Protein AF-A0A0G1YVQ4-F1 (afdb_monomer)

Radius of gyration: 24.99 Å; Cα contacts (8 Å, |Δi|>4): 286; chains: 1; bounding box: 87×29×69 Å

Secondary structure (DSSP, 8-state):
------SHHHHHHHHHHHHHHHHHHHHHS------------GGG--EEEEEEEEETTEEEEEEE-TTSSSEEEEEEEEEETTEEEEEEEEEEEEB-TTSSB----GGG-EEEEE-TTS-EEEPPTTPPPEEEEEE-TTS-EEEEEEEEE-TTS-EEEEEEEPPGGG-

Nearest PDB structures (foldseek):
  4qtq-assembly1_A  TM=6.949E-01  e=6.236E-01  Xanthomonas citri pv. citri str. 306
  6eho-assembly1_A-2  TM=2.519E-01  e=2.436E+00  Homo sapiens
  7bgh-assembly1_A  TM=2.767E-01  e=4.336E+00  Pisum sativum

Solvent-accessible surface area (backbone atoms only — not comparable to full-atom values): 9743 Å² total; per-residue (Å²): 142,86,89,80,84,86,64,66,65,60,55,54,51,51,51,51,52,53,52,51,52,51,54,51,48,47,67,76,47,54,76,72,77,73,75,79,70,82,77,75,72,51,88,73,31,74,42,85,63,47,77,49,63,90,46,98,50,36,41,36,39,38,15,30,38,86,93,46,93,42,32,36,25,37,40,35,26,39,54,50,95,96,40,78,42,82,38,31,38,35,37,66,39,51,45,34,95,88,77,46,74,41,87,73,56,50,69,54,27,38,32,35,41,42,35,93,87,67,50,77,45,61,32,16,76,33,40,63,74,46,77,43,80,35,61,50,99,86,67,48,78,44,30,40,35,39,33,35,41,26,78,89,70,48,74,50,69,37,77,47,67,55,62,83,85,81,111

Structure (mmCIF, N/CA/C/O backbone):
data_AF-A0A0G1YVQ4-F1
#
_entry.id   AF-A0A0G1YVQ4-F1
#
loop_
_atom_site.group_PDB
_atom_site.id
_atom_site.type_symbol
_atom_site.label_atom_id
_atom_site.label_alt_id
_atom_site.label_comp_id
_atom_site.label_asym_id
_atom_site.label_entity_id
_atom_site.label_seq_id
_atom_site.pdbx_PDB_ins_code
_atom_site.Cartn_x
_atom_site.Cartn_y
_atom_site.Cartn_z
_atom_site.occupancy
_atom_site.B_iso_or_equiv
_atom_site.auth_seq_id
_atom_site.auth_comp_id
_atom_site.auth_asym_id
_atom_site.auth_atom_id
_atom_site.pdbx_PDB_model_num
ATOM 1 N N . MET A 1 1 ? -61.080 13.137 -45.169 1.00 42.69 1 MET A N 1
ATOM 2 C CA . MET A 1 1 ? -59.947 13.550 -44.308 1.00 42.69 1 MET A CA 1
ATOM 3 C C . MET A 1 1 ? -59.123 12.324 -43.919 1.00 42.69 1 MET A C 1
ATOM 5 O O . MET A 1 1 ? -59.546 11.564 -43.062 1.00 42.69 1 MET A O 1
ATOM 9 N N . HIS A 1 2 ? -57.960 12.109 -44.539 1.00 45.47 2 HIS A N 1
ATOM 10 C CA . HIS A 1 2 ? -56.994 11.094 -44.100 1.00 45.47 2 HIS A CA 1
ATOM 11 C C . HIS A 1 2 ? -55.568 11.633 -44.271 1.00 45.47 2 HIS A C 1
ATOM 13 O O . HIS A 1 2 ? -55.030 11.660 -45.372 1.00 45.47 2 HIS A O 1
ATOM 19 N N . ARG A 1 3 ? -54.958 12.082 -43.167 1.00 47.47 3 ARG A N 1
ATOM 20 C CA . ARG A 1 3 ? -53.505 12.270 -43.045 1.00 47.47 3 ARG A CA 1
ATOM 21 C C . ARG A 1 3 ? -52.968 11.096 -42.234 1.00 47.47 3 ARG A C 1
ATOM 23 O O . ARG A 1 3 ? -53.122 11.076 -41.018 1.00 47.47 3 ARG A O 1
ATOM 30 N N . ARG A 1 4 ? -52.349 10.118 -42.897 1.00 51.72 4 ARG A N 1
ATOM 31 C CA . ARG A 1 4 ? -51.556 9.077 -42.234 1.00 51.72 4 ARG A CA 1
ATOM 32 C C . ARG A 1 4 ? -50.063 9.322 -42.472 1.00 51.72 4 ARG A C 1
ATOM 34 O O . ARG A 1 4 ? -49.586 9.310 -43.600 1.00 51.72 4 ARG A O 1
ATOM 41 N N . THR A 1 5 ? -49.381 9.585 -41.355 1.00 52.91 5 THR A N 1
ATOM 42 C CA . THR A 1 5 ? -48.038 9.101 -40.984 1.00 52.91 5 THR A CA 1
ATOM 43 C C . THR A 1 5 ? -46.893 9.268 -41.993 1.00 52.91 5 THR A C 1
ATOM 45 O O . THR A 1 5 ? -46.541 8.340 -42.712 1.00 52.91 5 THR A O 1
ATOM 48 N N . ARG A 1 6 ? -46.205 10.417 -41.921 1.00 50.41 6 ARG A N 1
ATOM 49 C CA . ARG A 1 6 ? -44.843 10.634 -42.459 1.00 50.41 6 ARG A CA 1
ATOM 50 C C . ARG A 1 6 ? -43.780 10.859 -41.362 1.00 50.41 6 ARG A C 1
ATOM 52 O O . ARG A 1 6 ? -42.743 11.444 -41.633 1.00 50.41 6 ARG A O 1
ATOM 59 N N . CYS A 1 7 ? -44.007 10.396 -40.129 1.00 50.50 7 CYS A N 1
ATOM 60 C CA . CYS A 1 7 ? -43.048 10.592 -39.023 1.00 50.50 7 CYS A CA 1
ATOM 61 C C . CYS A 1 7 ? -42.137 9.383 -38.729 1.00 50.50 7 CYS A C 1
ATOM 63 O O . CYS A 1 7 ? -41.159 9.536 -38.008 1.00 50.50 7 CYS A O 1
ATOM 65 N N . GLY A 1 8 ? -42.409 8.195 -39.287 1.00 52.56 8 GLY A N 1
ATOM 66 C CA . GLY A 1 8 ? -41.639 6.978 -38.974 1.00 52.56 8 GLY A CA 1
ATOM 67 C C . GLY A 1 8 ? -40.258 6.902 -39.639 1.00 52.56 8 GLY A C 1
ATOM 68 O O . GLY A 1 8 ? -39.297 6.464 -39.015 1.00 52.56 8 GLY A O 1
ATOM 69 N N . GLY A 1 9 ? -40.133 7.376 -40.885 1.00 56.59 9 GLY A N 1
ATOM 70 C CA . GLY A 1 9 ? -38.881 7.271 -41.648 1.00 56.59 9 GLY A CA 1
ATOM 71 C C . GLY A 1 9 ? -37.763 8.185 -41.139 1.00 56.59 9 GLY A C 1
ATOM 72 O O . GLY A 1 9 ? -36.604 7.784 -41.118 1.00 56.59 9 GLY A O 1
ATOM 73 N N . TYR A 1 10 ? -38.109 9.386 -40.663 1.00 58.34 10 TYR A N 1
ATOM 74 C CA . TYR A 1 10 ? -37.128 10.336 -40.128 1.00 58.34 10 TYR A CA 1
ATOM 75 C C . TYR A 1 10 ? -36.525 9.857 -38.805 1.00 58.34 10 TYR A C 1
ATOM 77 O O . TYR A 1 10 ? -35.322 9.978 -38.597 1.00 58.34 10 TYR A O 1
ATOM 85 N N . LEU A 1 11 ? -37.341 9.259 -37.934 1.00 59.84 11 LEU A N 1
ATOM 86 C CA . LEU A 1 11 ? -36.877 8.738 -36.649 1.00 59.84 11 LEU A CA 1
ATOM 87 C C . LEU A 1 11 ? -35.952 7.526 -36.837 1.00 59.84 11 LEU A C 1
ATOM 89 O O . LEU A 1 11 ? -34.930 7.422 -36.164 1.00 59.84 11 LEU A O 1
ATOM 93 N N . MET A 1 12 ? -36.261 6.658 -37.807 1.00 65.25 12 MET A N 1
ATOM 94 C CA . MET A 1 12 ? -35.397 5.534 -38.184 1.00 65.25 12 MET A CA 1
ATOM 95 C C . MET A 1 12 ? -34.054 6.006 -38.754 1.00 65.25 12 MET A C 1
ATOM 97 O O . MET A 1 12 ? -33.013 5.481 -38.372 1.00 65.25 12 MET A O 1
ATOM 101 N N . LEU A 1 13 ? -34.069 7.024 -39.622 1.00 69.56 13 LEU A N 1
ATOM 102 C CA . LEU A 1 13 ? -32.858 7.587 -40.222 1.00 69.56 13 LEU A CA 1
ATOM 103 C C . LEU A 1 13 ? -31.946 8.228 -39.163 1.00 69.56 13 LEU A C 1
ATOM 105 O O . LEU A 1 13 ? -30.741 7.996 -39.173 1.00 69.56 13 LEU A O 1
ATOM 109 N N . VAL A 1 14 ? -32.517 8.983 -38.219 1.00 70.00 14 VAL A N 1
ATOM 110 C CA . VAL A 1 14 ? -31.758 9.608 -37.123 1.00 70.00 14 VAL A CA 1
ATOM 111 C C . VAL A 1 14 ? -31.152 8.552 -36.199 1.00 70.00 14 VAL A C 1
ATOM 113 O O . VAL A 1 14 ? -29.978 8.663 -35.848 1.00 70.00 14 VAL A O 1
ATOM 116 N N . MET A 1 15 ? -31.904 7.502 -35.850 1.00 71.69 15 MET A N 1
ATOM 117 C CA . MET A 1 15 ? -31.364 6.403 -35.043 1.00 71.69 15 MET A CA 1
ATOM 118 C C . MET A 1 15 ? -30.221 5.684 -35.764 1.00 71.69 15 MET A C 1
ATOM 120 O O . MET A 1 15 ? -29.195 5.417 -35.146 1.00 71.69 15 MET A O 1
ATOM 124 N N . LEU A 1 16 ? -30.344 5.449 -37.073 1.00 74.38 16 LEU A N 1
ATOM 125 C CA . LEU A 1 16 ? -29.303 4.779 -37.851 1.00 74.38 16 LEU A CA 1
ATOM 126 C C . LEU A 1 16 ? -28.014 5.611 -37.924 1.00 74.38 16 LEU A C 1
ATOM 128 O O . LEU A 1 16 ? -26.925 5.077 -37.719 1.00 74.38 16 LEU A O 1
ATOM 132 N N . VAL A 1 17 ? -28.130 6.922 -38.158 1.00 73.94 17 VAL A N 1
ATOM 133 C CA . VAL A 1 17 ? -26.976 7.835 -38.189 1.00 73.94 17 VAL A CA 1
ATOM 134 C C . VAL A 1 17 ? -26.298 7.893 -36.822 1.00 73.94 17 VAL A C 1
ATOM 136 O O . VAL A 1 17 ? -25.080 7.759 -36.762 1.00 73.94 17 VAL A O 1
ATOM 139 N N . MET A 1 18 ? -27.067 8.012 -35.735 1.00 71.12 18 MET A N 1
ATOM 140 C CA . MET A 1 18 ? -26.541 8.003 -34.365 1.00 71.12 18 MET A CA 1
ATOM 141 C C . MET A 1 18 ? -25.832 6.687 -34.033 1.00 71.12 18 MET A C 1
ATOM 143 O O . MET A 1 18 ? -24.746 6.701 -33.462 1.00 71.12 18 MET A O 1
ATOM 147 N N . SER A 1 19 ? -26.392 5.536 -34.410 1.00 70.75 19 SER A N 1
ATOM 148 C CA . SER A 1 19 ? -25.738 4.243 -34.186 1.00 70.75 19 SER A CA 1
ATOM 149 C C . SER A 1 19 ? -24.427 4.129 -34.963 1.00 70.75 19 SER A C 1
ATOM 151 O O . SER A 1 19 ? -23.426 3.694 -34.397 1.00 70.75 19 SER A O 1
ATOM 153 N N . VAL A 1 20 ? -24.399 4.564 -36.227 1.00 74.88 20 VAL A N 1
ATOM 154 C CA . VAL A 1 20 ? -23.193 4.523 -37.069 1.00 74.88 20 VAL A CA 1
ATOM 155 C C . VAL A 1 20 ? -22.119 5.481 -36.555 1.00 74.88 20 VAL A C 1
ATOM 157 O O . VAL A 1 20 ? -20.959 5.084 -36.465 1.00 74.88 20 VAL A O 1
ATOM 160 N N . THR A 1 21 ? -22.473 6.705 -36.158 1.00 68.69 21 THR A N 1
ATOM 161 C CA . THR A 1 21 ? -21.505 7.646 -35.577 1.00 68.69 21 THR A CA 1
ATOM 162 C C . THR A 1 21 ? -20.987 7.152 -34.233 1.00 68.69 21 THR A C 1
ATOM 164 O O . THR A 1 21 ? -19.788 7.242 -33.997 1.00 68.69 21 THR A O 1
ATOM 167 N N . THR A 1 22 ? -21.832 6.546 -33.394 1.00 61.78 22 THR A N 1
ATOM 168 C CA . THR A 1 22 ? -21.398 5.950 -32.117 1.00 61.78 22 THR A CA 1
ATOM 169 C C . THR A 1 22 ? -20.447 4.772 -32.346 1.00 61.78 22 THR A C 1
ATOM 171 O O . THR A 1 22 ? -19.415 4.679 -31.688 1.00 61.78 22 THR A O 1
ATOM 174 N N . LEU A 1 23 ? -20.740 3.899 -33.316 1.00 66.56 23 LEU A N 1
ATOM 175 C CA . LEU A 1 23 ? -19.870 2.781 -33.705 1.00 66.56 23 LEU A CA 1
ATOM 176 C C . LEU A 1 23 ? -18.530 3.262 -34.268 1.00 66.56 23 LEU A C 1
ATOM 178 O O . LEU A 1 23 ? -17.495 2.697 -33.929 1.00 66.56 23 LEU A O 1
ATOM 182 N N . LEU A 1 24 ? -18.530 4.306 -35.098 1.00 68.88 24 LEU A N 1
ATOM 183 C CA . LEU A 1 24 ? -17.304 4.901 -35.635 1.00 68.88 24 LEU A CA 1
ATOM 184 C C . LEU A 1 24 ? -16.490 5.600 -34.540 1.00 68.88 24 LEU A C 1
ATOM 186 O O . LEU A 1 24 ? -15.273 5.440 -34.504 1.00 68.88 24 LEU A O 1
ATOM 190 N N . TYR A 1 25 ? -17.153 6.289 -33.610 1.00 57.44 25 TYR A N 1
ATOM 191 C CA . TYR A 1 25 ? -16.513 6.943 -32.471 1.00 57.44 25 TYR A CA 1
ATOM 192 C C . TYR A 1 25 ? -15.889 5.925 -31.507 1.00 57.44 25 TYR A C 1
ATOM 194 O O . TYR A 1 25 ? -14.734 6.079 -31.131 1.00 57.44 25 TYR A O 1
ATOM 202 N N . LEU A 1 26 ? -16.589 4.830 -31.185 1.00 54.12 26 LEU A N 1
ATOM 203 C CA . LEU A 1 26 ? -16.051 3.714 -30.388 1.00 54.12 26 LEU A CA 1
ATOM 204 C C . LEU A 1 26 ? -14.885 2.994 -31.080 1.00 54.12 26 LEU A C 1
ATOM 206 O O . LEU A 1 26 ? -14.027 2.419 -30.418 1.00 54.12 26 LEU A O 1
ATOM 210 N N . ARG A 1 27 ? -14.842 3.010 -32.416 1.00 56.72 27 ARG A N 1
ATOM 211 C CA . ARG A 1 27 ? -13.755 2.406 -33.198 1.00 56.72 27 ARG A CA 1
ATOM 212 C C . ARG A 1 27 ? -12.522 3.308 -33.282 1.00 56.72 27 ARG A C 1
ATOM 214 O O . ARG A 1 27 ? -11.413 2.795 -33.368 1.00 56.72 27 ARG A O 1
ATOM 221 N N . GLN A 1 28 ? -12.714 4.628 -33.275 1.00 55.41 28 GLN A N 1
ATOM 222 C CA . GLN A 1 28 ? -11.639 5.632 -33.262 1.00 55.41 28 GLN A CA 1
ATOM 223 C C . GLN A 1 28 ? -11.110 5.912 -31.851 1.00 55.41 28 GLN A C 1
ATOM 225 O O . GLN A 1 28 ? -9.937 6.236 -31.683 1.00 55.41 28 GLN A O 1
ATOM 230 N N . HIS A 1 29 ? -11.959 5.731 -30.845 1.00 43.91 29 HIS A N 1
ATOM 231 C CA . HIS A 1 29 ? -11.618 5.726 -29.433 1.00 43.91 29 HIS A CA 1
ATOM 232 C C . HIS A 1 29 ? -11.905 4.332 -28.879 1.00 43.91 29 HIS A C 1
ATOM 234 O O . HIS A 1 29 ? -12.898 4.168 -28.159 1.00 43.91 29 HIS A O 1
ATOM 240 N N . PRO A 1 30 ? -11.080 3.314 -29.212 1.00 44.31 30 PRO A N 1
ATOM 241 C CA . PRO A 1 30 ? -11.128 2.075 -28.452 1.00 44.31 30 PRO A CA 1
ATOM 242 C C . PRO A 1 30 ? -11.045 2.477 -26.981 1.00 44.31 30 PRO A C 1
ATOM 244 O O . PRO A 1 30 ? -10.218 3.327 -26.633 1.00 44.31 30 PRO A O 1
ATOM 247 N N . ALA A 1 31 ? -11.959 1.956 -26.152 1.00 46.62 31 ALA A N 1
ATOM 248 C CA . ALA A 1 31 ? -11.895 2.119 -24.705 1.00 46.62 31 ALA A CA 1
ATOM 249 C C . ALA A 1 31 ? -10.435 1.910 -24.325 1.00 46.62 31 ALA A C 1
ATOM 251 O O . ALA A 1 31 ? -9.942 0.813 -24.584 1.00 46.62 31 ALA A O 1
ATOM 252 N N . SER A 1 32 ? -9.765 2.996 -23.892 1.00 40.44 32 SER A N 1
ATOM 253 C CA . SER A 1 32 ? -8.326 3.061 -23.612 1.00 40.44 32 SER A CA 1
ATOM 254 C C . SER A 1 32 ? -7.883 1.677 -23.203 1.00 40.44 32 SER A C 1
ATOM 256 O O . SER A 1 32 ? -8.341 1.248 -22.143 1.00 40.44 32 SER A O 1
ATOM 258 N N . GLU A 1 33 ? -7.115 0.973 -24.050 1.00 37.94 33 GLU A N 1
ATOM 259 C CA . GLU A 1 33 ? -6.595 -0.348 -23.708 1.00 37.94 33 GLU A CA 1
ATOM 260 C C . GLU A 1 33 ? -6.073 -0.214 -22.292 1.00 37.94 33 GLU A C 1
ATOM 262 O O . GLU A 1 33 ? -5.118 0.532 -22.045 1.00 37.94 33 GLU A O 1
ATOM 267 N N . ALA A 1 34 ? -6.792 -0.821 -21.346 1.00 40.03 34 ALA A N 1
ATOM 268 C CA . ALA A 1 34 ? -6.343 -0.890 -19.984 1.00 40.03 34 ALA A CA 1
ATOM 269 C C . ALA A 1 34 ? -5.025 -1.628 -20.128 1.00 40.03 34 ALA A C 1
ATOM 271 O O . ALA A 1 34 ? -5.028 -2.821 -20.420 1.00 40.03 34 ALA A O 1
ATOM 272 N N . HIS A 1 35 ? -3.913 -0.890 -20.084 1.00 39.91 35 HIS A N 1
ATOM 273 C CA . HIS A 1 35 ? -2.593 -1.478 -20.078 1.00 39.91 35 HIS A CA 1
ATOM 274 C C . HIS A 1 35 ? -2.641 -2.440 -18.902 1.00 39.91 35 HIS A C 1
ATOM 276 O O . HIS A 1 35 ? -2.650 -1.999 -17.751 1.00 39.91 35 HIS A O 1
ATOM 282 N N . GLN A 1 36 ? -2.789 -3.734 -19.190 1.00 39.53 36 GLN A N 1
ATOM 283 C CA . GLN A 1 36 ? -2.734 -4.777 -18.187 1.00 39.53 36 GLN A CA 1
ATOM 284 C C . GLN A 1 36 ? -1.292 -4.765 -17.710 1.00 39.53 36 GLN A C 1
ATOM 286 O O . GLN A 1 36 ? -0.404 -5.386 -18.284 1.00 39.53 36 GLN A O 1
ATOM 291 N N . VAL A 1 37 ? -1.036 -3.943 -16.698 1.00 53.38 37 VAL A N 1
ATOM 292 C CA . VAL A 1 37 ? 0.218 -3.967 -15.974 1.00 53.38 37 VAL A CA 1
ATOM 293 C C . VAL A 1 37 ? 0.173 -5.270 -15.200 1.00 53.38 37 VAL A C 1
ATOM 295 O O . VAL A 1 37 ? -0.564 -5.371 -14.220 1.00 53.38 37 VAL A O 1
ATOM 298 N N . THR A 1 38 ? 0.920 -6.269 -15.666 1.00 65.56 38 THR A N 1
ATOM 299 C CA . THR A 1 38 ? 1.091 -7.528 -14.946 1.00 65.56 38 THR A CA 1
ATOM 300 C C . THR A 1 38 ? 1.541 -7.202 -13.529 1.00 65.56 38 THR A C 1
ATOM 302 O O . THR A 1 38 ? 2.608 -6.620 -13.324 1.00 65.56 38 THR A O 1
ATOM 305 N N . VAL A 1 39 ? 0.689 -7.514 -12.558 1.00 68.12 39 VAL A N 1
ATOM 306 C CA . VAL A 1 39 ? 1.004 -7.362 -11.143 1.00 68.12 39 VAL A CA 1
ATOM 307 C C . VAL A 1 39 ? 1.882 -8.557 -10.765 1.00 68.12 39 VAL A C 1
ATOM 309 O O . VAL A 1 39 ? 1.401 -9.688 -10.848 1.00 68.12 39 VAL A O 1
ATOM 312 N N . PRO A 1 40 ? 3.157 -8.359 -10.393 1.00 72.62 40 PRO A N 1
ATOM 313 C CA . PRO A 1 40 ? 4.006 -9.467 -9.987 1.00 72.62 40 PRO A CA 1
ATOM 314 C C . PRO A 1 40 ? 3.492 -10.093 -8.686 1.00 72.62 40 PRO A C 1
ATOM 316 O O . PRO A 1 40 ? 2.916 -9.416 -7.825 1.00 72.62 40 PRO A O 1
ATOM 319 N N . ASP A 1 41 ? 3.726 -11.395 -8.538 1.00 80.12 41 ASP A N 1
ATOM 320 C CA . ASP A 1 41 ? 3.429 -12.162 -7.324 1.00 80.12 41 ASP A CA 1
ATOM 321 C C . ASP A 1 41 ? 4.537 -11.932 -6.280 1.00 80.12 41 ASP A C 1
ATOM 323 O O . ASP A 1 41 ? 5.330 -12.816 -5.954 1.00 80.12 41 ASP A O 1
ATOM 327 N N . VAL A 1 42 ? 4.633 -10.682 -5.812 1.00 75.94 42 VAL A N 1
ATOM 328 C CA . VAL A 1 42 ? 5.593 -10.221 -4.791 1.00 75.94 42 VAL A CA 1
ATOM 329 C C . VAL A 1 42 ? 5.472 -11.037 -3.500 1.00 75.94 42 VAL A C 1
ATOM 331 O O . VAL A 1 42 ? 6.412 -11.133 -2.717 1.00 75.94 42 VAL A O 1
ATOM 334 N N . GLU A 1 43 ? 4.320 -11.650 -3.262 1.00 78.44 43 GLU A N 1
ATOM 335 C CA . GLU A 1 43 ? 4.050 -12.525 -2.134 1.00 78.44 43 GLU A CA 1
ATOM 336 C C . GLU A 1 43 ? 4.964 -13.759 -2.116 1.00 78.44 43 GLU A C 1
ATOM 338 O O . GLU A 1 43 ? 5.281 -14.241 -1.025 1.00 78.44 43 GLU A O 1
ATOM 343 N N . ARG A 1 44 ? 5.454 -14.203 -3.283 1.00 79.94 44 ARG A N 1
ATOM 344 C CA . ARG A 1 44 ? 6.432 -15.297 -3.419 1.00 79.94 44 ARG A CA 1
ATOM 345 C C . ARG A 1 44 ? 7.884 -14.864 -3.266 1.00 79.94 44 ARG A C 1
ATOM 347 O O . ARG A 1 44 ? 8.759 -15.720 -3.202 1.00 79.94 44 ARG A O 1
ATOM 354 N N . TRP A 1 45 ? 8.164 -13.566 -3.239 1.00 84.81 45 TRP A N 1
ATOM 355 C CA . TRP A 1 45 ? 9.527 -13.068 -3.089 1.00 84.81 45 TRP A CA 1
ATOM 356 C C . TRP A 1 45 ? 9.911 -13.183 -1.616 1.00 84.81 45 TRP A C 1
ATOM 358 O O . TRP A 1 45 ? 9.415 -12.436 -0.773 1.00 84.81 45 TRP A O 1
ATOM 368 N N . THR A 1 46 ? 10.735 -14.179 -1.296 1.00 76.81 46 THR A N 1
ATOM 369 C CA . THR A 1 46 ? 11.127 -14.514 0.084 1.00 76.81 46 THR A CA 1
ATOM 370 C C . THR A 1 46 ? 12.626 -14.377 0.342 1.00 76.81 46 THR A C 1
ATOM 372 O O . THR A 1 46 ? 13.073 -14.652 1.451 1.00 76.81 46 THR A O 1
ATOM 375 N N . GLU A 1 47 ? 13.402 -13.961 -0.658 1.00 73.00 47 GLU A N 1
ATOM 376 C CA . GLU A 1 47 ? 14.851 -13.791 -0.549 1.00 73.00 47 GLU A CA 1
ATOM 377 C C . GLU A 1 47 ? 15.224 -12.370 -0.111 1.00 73.00 47 GLU A C 1
ATOM 379 O O . GLU A 1 47 ? 14.543 -11.398 -0.456 1.00 73.00 47 GLU A O 1
ATOM 384 N N . ASP A 1 48 ? 16.308 -12.260 0.666 1.00 78.94 48 ASP A N 1
ATOM 385 C CA . ASP A 1 48 ? 16.877 -11.001 1.166 1.00 78.94 48 ASP A CA 1
ATOM 386 C C . ASP A 1 48 ? 15.835 -10.034 1.757 1.00 78.94 48 ASP A C 1
ATOM 388 O O . ASP A 1 48 ? 15.860 -8.823 1.514 1.00 78.94 48 ASP A O 1
ATOM 392 N N . CYS A 1 49 ? 14.886 -10.577 2.527 1.00 83.94 49 CYS A N 1
ATOM 393 C CA . CYS A 1 49 ? 13.797 -9.788 3.081 1.00 83.94 49 CYS A CA 1
ATOM 394 C C . CYS A 1 49 ? 14.251 -8.903 4.253 1.00 83.94 49 CYS A C 1
ATOM 396 O O . CYS A 1 49 ? 14.833 -9.385 5.224 1.00 83.94 49 CYS A O 1
ATOM 398 N N . GLY A 1 50 ? 13.909 -7.618 4.193 1.00 85.31 50 GLY A N 1
ATOM 399 C CA . GLY A 1 50 ? 14.012 -6.673 5.304 1.00 85.31 50 GLY A CA 1
ATOM 400 C C . GLY A 1 50 ? 12.638 -6.202 5.773 1.00 85.31 50 GLY A C 1
ATOM 401 O O . GLY A 1 50 ? 11.669 -6.212 5.009 1.00 85.31 50 GLY A O 1
ATOM 402 N N . GLU A 1 51 ? 12.557 -5.747 7.019 1.00 90.50 51 GLU A N 1
ATOM 403 C CA . GLU A 1 51 ? 11.331 -5.219 7.617 1.00 90.50 51 GLU A CA 1
ATOM 404 C C . GLU A 1 51 ? 11.520 -3.763 8.060 1.00 90.50 51 GLU A C 1
ATOM 406 O O . GLU A 1 51 ? 12.584 -3.372 8.542 1.00 90.50 51 GLU A O 1
ATOM 411 N N . PHE A 1 52 ? 10.482 -2.945 7.882 1.00 86.19 52 PHE A N 1
ATOM 412 C CA . PHE A 1 52 ? 10.439 -1.559 8.341 1.00 86.19 52 PHE A CA 1
ATOM 413 C C . PHE A 1 52 ? 9.034 -1.214 8.829 1.00 86.19 52 PHE A C 1
ATOM 415 O O . PHE A 1 52 ? 8.051 -1.395 8.110 1.00 86.19 52 PHE A O 1
ATOM 422 N N . GLN A 1 53 ? 8.943 -0.672 10.038 1.00 86.62 53 GLN A N 1
ATOM 423 C CA . GLN A 1 53 ? 7.683 -0.335 10.692 1.00 86.62 53 GLN A CA 1
ATOM 424 C C . GLN A 1 53 ? 7.621 1.182 10.920 1.00 86.62 53 GLN A C 1
ATOM 426 O O . GLN A 1 53 ? 8.127 1.670 11.929 1.00 86.62 53 GLN A O 1
ATOM 431 N N . PRO A 1 54 ? 7.065 1.966 9.974 1.00 74.81 54 PRO A N 1
ATOM 432 C CA . PRO A 1 54 ? 7.043 3.425 10.088 1.00 74.81 54 PRO A CA 1
ATOM 433 C C . PRO A 1 54 ? 6.118 3.941 11.196 1.00 74.81 54 PRO A C 1
ATOM 435 O O . PRO A 1 54 ? 6.323 5.052 11.675 1.00 74.81 54 PRO A O 1
ATOM 438 N N . ILE A 1 55 ? 5.096 3.167 11.575 1.00 76.31 55 ILE A N 1
ATOM 439 C CA . ILE A 1 55 ? 4.173 3.459 12.679 1.00 76.31 55 ILE A CA 1
ATOM 440 C C . ILE A 1 55 ? 3.754 2.150 13.355 1.00 76.31 55 ILE A C 1
ATOM 442 O O . ILE A 1 55 ? 3.802 1.088 12.734 1.00 76.31 55 ILE A O 1
ATOM 446 N N . GLU A 1 56 ? 3.295 2.237 14.603 1.00 76.44 56 GLU A N 1
ATOM 447 C CA . GLU A 1 56 ? 3.016 1.091 15.483 1.00 76.44 56 GLU A CA 1
ATOM 448 C C . GLU A 1 56 ? 2.174 -0.019 14.830 1.00 76.44 56 GLU A C 1
ATOM 450 O O . GLU A 1 56 ? 2.507 -1.190 14.953 1.00 76.44 56 GLU A O 1
ATOM 455 N N . PHE A 1 57 ? 1.158 0.326 14.039 1.00 80.12 57 PHE A N 1
ATOM 456 C CA . PHE A 1 57 ? 0.232 -0.657 13.463 1.00 80.12 57 PHE A CA 1
ATOM 457 C C . PHE A 1 57 ? 0.478 -0.977 11.981 1.00 80.12 57 PHE A C 1
ATOM 459 O O . PHE A 1 57 ? -0.400 -1.534 11.322 1.00 80.12 57 PHE A O 1
ATOM 466 N N . PHE A 1 58 ? 1.624 -0.597 11.412 1.00 84.62 58 PHE A N 1
ATOM 467 C CA . PHE A 1 58 ? 1.889 -0.764 9.981 1.00 84.62 58 PHE A CA 1
ATOM 468 C C . PHE A 1 58 ? 3.302 -1.271 9.721 1.00 84.62 58 PHE A C 1
ATOM 470 O O . PHE A 1 58 ? 4.279 -0.590 10.021 1.00 84.62 58 PHE A O 1
ATOM 477 N N . LEU A 1 59 ? 3.397 -2.438 9.093 1.00 89.00 59 LEU A N 1
ATOM 478 C CA . LEU A 1 59 ? 4.645 -3.116 8.766 1.00 89.00 59 LEU A CA 1
ATOM 479 C C . LEU A 1 59 ? 4.833 -3.178 7.252 1.00 89.00 59 LEU A C 1
ATOM 481 O O . LEU A 1 59 ? 3.924 -3.549 6.510 1.00 89.00 59 LEU A O 1
ATOM 485 N N . LEU A 1 60 ? 6.032 -2.843 6.790 1.00 89.38 60 LEU A N 1
ATOM 486 C CA . LEU A 1 60 ? 6.468 -3.038 5.416 1.00 89.38 60 LEU A CA 1
ATOM 487 C C . LEU A 1 60 ? 7.542 -4.123 5.378 1.00 89.38 60 LEU A C 1
ATOM 489 O O . LEU A 1 60 ? 8.552 -4.015 6.070 1.00 89.38 60 LEU A O 1
ATOM 493 N N . LYS A 1 61 ? 7.351 -5.135 4.531 1.00 90.62 61 LYS A N 1
ATOM 494 C CA . LYS A 1 61 ? 8.367 -6.150 4.223 1.00 90.62 61 LYS A CA 1
ATOM 495 C C . LYS A 1 61 ? 8.869 -5.946 2.803 1.00 90.62 61 LYS A C 1
ATOM 497 O O . LYS A 1 61 ? 8.062 -5.922 1.877 1.00 90.62 61 LYS A O 1
ATOM 502 N N . PHE A 1 62 ? 10.17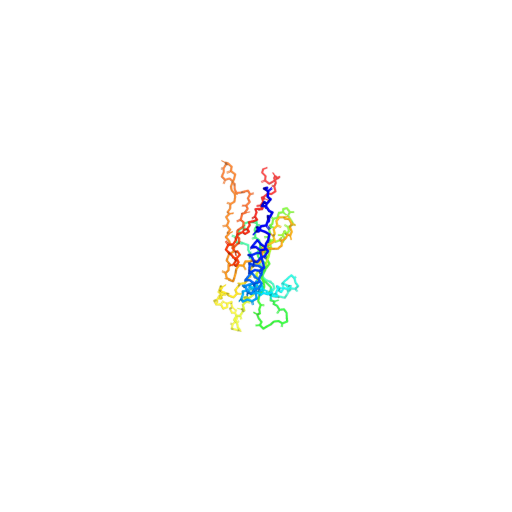5 -5.814 2.628 1.00 88.38 62 PHE A N 1
ATOM 503 C CA . PHE A 1 62 ? 10.836 -5.591 1.342 1.00 88.38 62 PHE A CA 1
ATOM 504 C C . PHE A 1 62 ? 11.597 -6.853 0.995 1.00 88.38 62 PHE A C 1
ATOM 506 O O . PHE A 1 62 ? 12.460 -7.227 1.774 1.00 88.38 62 PHE A O 1
ATOM 51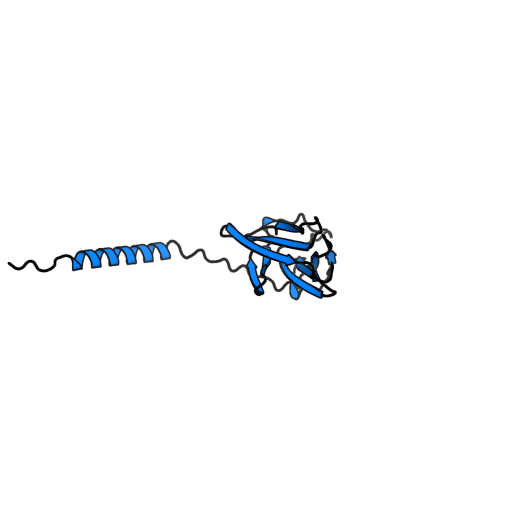3 N N . CYS A 1 63 ? 11.306 -7.493 -0.129 1.00 86.25 63 CYS A N 1
ATOM 514 C CA . CYS A 1 63 ? 11.980 -8.726 -0.532 1.00 86.25 63 CYS A CA 1
ATOM 515 C C . CYS A 1 63 ? 12.501 -8.603 -1.960 1.00 86.25 63 CYS A C 1
ATOM 517 O O . CYS A 1 63 ? 11.868 -7.955 -2.805 1.00 86.25 63 CYS A O 1
ATOM 519 N N . ALA A 1 64 ? 13.657 -9.207 -2.219 1.00 83.75 64 ALA A N 1
ATOM 520 C CA . ALA A 1 64 ? 14.243 -9.245 -3.548 1.00 83.75 64 ALA A CA 1
ATOM 521 C C . ALA A 1 64 ? 13.495 -10.254 -4.429 1.00 83.75 64 ALA A C 1
ATOM 523 O O . ALA A 1 64 ? 13.083 -11.318 -3.969 1.00 83.75 64 ALA A O 1
ATOM 524 N N . ASN A 1 65 ? 13.317 -9.908 -5.703 1.00 84.44 65 ASN A N 1
ATOM 525 C CA . ASN A 1 65 ? 12.811 -10.831 -6.708 1.00 84.44 65 ASN A CA 1
ATOM 526 C C . ASN A 1 65 ? 13.888 -11.899 -6.994 1.00 84.44 65 ASN A C 1
ATOM 528 O O . ASN A 1 65 ? 14.935 -11.525 -7.534 1.00 84.44 65 ASN A O 1
ATOM 532 N N . PRO A 1 66 ? 13.646 -13.189 -6.686 1.00 77.69 66 PRO A N 1
ATOM 533 C CA . PRO A 1 66 ? 14.642 -14.253 -6.856 1.00 77.69 66 PRO A CA 1
ATOM 534 C C . PRO A 1 66 ? 15.030 -14.471 -8.327 1.00 77.69 66 PRO A C 1
ATOM 536 O O . PRO A 1 66 ? 16.165 -14.819 -8.639 1.00 77.69 66 PRO A O 1
ATOM 539 N N . ASP A 1 67 ? 14.109 -14.187 -9.252 1.00 78.81 67 ASP A N 1
ATOM 540 C CA . ASP A 1 67 ? 14.316 -14.335 -10.698 1.00 78.81 67 ASP A CA 1
ATOM 541 C C . ASP A 1 67 ? 14.777 -13.020 -11.365 1.00 78.81 67 ASP A C 1
ATOM 543 O O . ASP A 1 67 ? 14.945 -12.933 -12.586 1.00 78.81 67 ASP A O 1
ATOM 547 N N . GLY A 1 68 ? 14.922 -11.949 -10.579 1.00 67.44 68 GLY A N 1
ATOM 548 C CA . GLY A 1 68 ? 15.079 -10.581 -11.062 1.00 67.44 68 GLY A CA 1
ATOM 549 C C . GLY A 1 68 ? 16.514 -10.053 -11.026 1.00 67.44 68 GLY A C 1
ATOM 550 O O . GLY A 1 68 ? 17.359 -10.466 -10.240 1.00 67.44 68 GLY A O 1
ATOM 551 N N . LYS A 1 69 ? 16.789 -9.022 -11.835 1.00 69.50 69 LYS A N 1
ATOM 552 C CA . LYS A 1 69 ? 18.059 -8.268 -11.810 1.00 69.50 69 LYS A CA 1
ATOM 553 C C . LYS A 1 69 ? 18.078 -7.216 -10.689 1.00 69.50 69 LYS A C 1
ATOM 555 O O . LYS A 1 69 ? 18.244 -6.028 -10.961 1.00 69.50 69 LYS A O 1
ATOM 560 N N . GLY A 1 70 ? 17.854 -7.638 -9.444 1.00 72.25 70 GLY A N 1
ATOM 561 C CA . GLY A 1 70 ? 17.832 -6.744 -8.279 1.00 72.25 70 GLY A CA 1
ATOM 562 C C . GLY A 1 70 ? 16.539 -5.936 -8.119 1.00 72.25 70 GLY A C 1
ATOM 563 O O . GLY A 1 70 ? 16.564 -4.849 -7.544 1.00 72.25 70 GLY A O 1
ATOM 564 N N . GLU A 1 71 ? 15.411 -6.425 -8.638 1.00 81.44 71 GLU A N 1
ATOM 565 C CA . GLU A 1 71 ? 14.098 -5.846 -8.330 1.00 81.44 71 GLU A CA 1
ATOM 566 C C . GLU A 1 71 ? 13.708 -6.147 -6.875 1.00 81.44 71 GLU A C 1
ATOM 568 O O . GLU A 1 71 ? 13.997 -7.222 -6.357 1.00 81.44 71 GLU A O 1
ATOM 573 N N . ILE A 1 72 ? 13.051 -5.191 -6.224 1.00 83.44 72 ILE A N 1
ATOM 574 C CA . ILE A 1 72 ? 12.538 -5.296 -4.861 1.00 83.44 72 ILE A CA 1
ATOM 575 C C . ILE A 1 72 ? 11.027 -5.086 -4.898 1.00 83.44 72 ILE A C 1
ATOM 577 O O . ILE A 1 72 ? 10.517 -4.154 -5.529 1.00 83.44 72 ILE A O 1
ATOM 581 N N . GLY A 1 73 ? 10.313 -5.940 -4.179 1.00 87.56 73 GLY A N 1
ATOM 582 C CA . GLY A 1 73 ? 8.886 -5.809 -3.938 1.00 87.56 73 GLY A CA 1
ATOM 583 C C . GLY A 1 73 ? 8.631 -5.479 -2.479 1.00 87.56 73 GLY A C 1
ATOM 584 O O . GLY A 1 73 ? 9.362 -5.920 -1.595 1.00 87.56 73 GLY A O 1
ATOM 585 N N . VAL A 1 74 ? 7.596 -4.687 -2.226 1.00 89.25 74 VAL A N 1
ATOM 586 C CA . VAL A 1 74 ? 7.173 -4.305 -0.877 1.00 89.25 74 VAL A CA 1
ATOM 587 C C . VAL A 1 74 ? 5.811 -4.904 -0.606 1.00 89.25 74 VAL A C 1
ATOM 589 O O . VAL A 1 74 ? 4.907 -4.754 -1.423 1.00 89.25 74 VAL A O 1
ATOM 592 N N . ARG A 1 75 ? 5.643 -5.525 0.554 1.00 91.25 75 ARG A N 1
ATOM 593 C CA . ARG A 1 75 ? 4.361 -5.998 1.079 1.00 91.25 75 ARG A CA 1
ATOM 594 C C . ARG A 1 75 ? 4.006 -5.161 2.296 1.00 91.25 75 ARG A C 1
ATOM 596 O O . ARG A 1 75 ? 4.828 -5.008 3.196 1.00 91.25 75 ARG A O 1
ATOM 603 N N . GLY A 1 76 ? 2.807 -4.597 2.297 1.00 90.94 76 GLY A N 1
ATOM 604 C CA . GLY A 1 76 ? 2.265 -3.847 3.417 1.00 90.94 76 GLY A CA 1
ATOM 605 C C . GLY A 1 76 ? 1.357 -4.721 4.264 1.00 90.94 76 GLY A C 1
ATOM 606 O O . GLY A 1 76 ? 0.499 -5.437 3.735 1.00 90.94 76 GLY A O 1
ATOM 607 N N . PHE A 1 77 ? 1.511 -4.602 5.577 1.00 90.62 77 PHE A N 1
ATOM 608 C CA . PHE A 1 77 ? 0.702 -5.284 6.571 1.00 90.62 77 PHE A CA 1
ATOM 609 C C . PHE A 1 77 ? 0.191 -4.299 7.615 1.00 90.62 77 PHE A C 1
ATOM 611 O O . PHE A 1 77 ? 0.897 -3.385 8.038 1.00 90.62 77 PHE A O 1
ATOM 618 N N . TYR A 1 78 ? -1.046 -4.512 8.038 1.00 89.44 78 TYR A N 1
ATOM 619 C CA . TYR A 1 78 ? -1.602 -3.918 9.240 1.00 89.44 78 TYR A CA 1
ATOM 620 C C . TYR A 1 78 ? -1.435 -4.897 10.402 1.00 89.44 78 TYR A C 1
ATOM 622 O 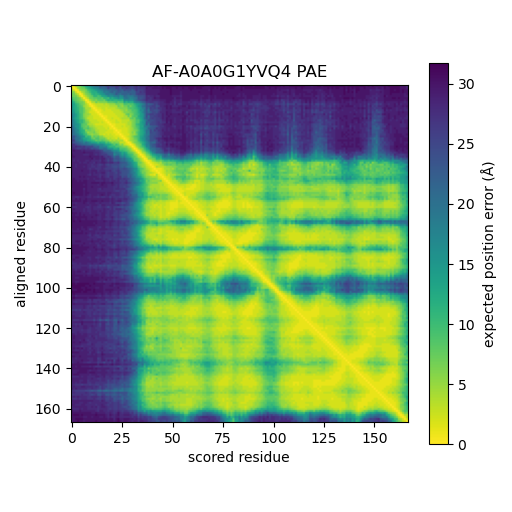O . TYR A 1 78 ? -1.775 -6.074 10.263 1.00 89.44 78 TYR A O 1
ATOM 630 N N . LEU A 1 79 ? -0.897 -4.428 11.523 1.00 87.12 79 LEU A N 1
ATOM 631 C CA . LEU A 1 79 ? -0.638 -5.258 12.699 1.00 87.12 79 LEU A CA 1
ATOM 632 C C . LEU A 1 79 ? -1.823 -5.185 13.666 1.00 87.12 79 LEU A C 1
ATOM 634 O O . LEU A 1 79 ? -2.242 -4.096 14.049 1.00 87.12 79 LEU A O 1
ATOM 638 N N . THR A 1 80 ? -2.358 -6.341 14.063 1.00 81.94 80 THR A N 1
ATOM 639 C CA . THR A 1 80 ? -3.428 -6.457 15.073 1.00 81.94 80 THR A CA 1
ATOM 640 C C . THR A 1 80 ? -3.299 -7.768 15.844 1.00 81.94 80 THR A C 1
ATOM 642 O O . THR A 1 80 ? -3.119 -8.811 15.219 1.00 81.94 80 THR A O 1
ATOM 645 N N . LYS A 1 81 ? -3.360 -7.737 17.186 1.00 73.25 81 LYS A N 1
ATOM 646 C CA . LYS A 1 81 ? -3.283 -8.902 18.105 1.00 73.25 81 LYS A CA 1
ATOM 647 C C . LYS A 1 81 ? -2.494 -10.108 17.576 1.00 73.25 81 LYS A C 1
ATOM 649 O O . LYS A 1 81 ? -3.047 -11.180 17.327 1.00 73.25 81 LYS A O 1
ATOM 654 N N . GLY A 1 82 ? -1.191 -9.913 17.374 1.00 72.00 82 GLY A N 1
ATOM 655 C CA . GLY A 1 82 ? -0.272 -10.977 16.952 1.00 72.00 82 GLY A CA 1
ATOM 656 C C . GLY A 1 82 ? -0.493 -11.506 15.530 1.00 72.00 82 GLY A C 1
ATOM 657 O O . GLY A 1 82 ? 0.028 -12.565 15.188 1.00 72.00 82 GLY A O 1
ATOM 658 N N . ARG A 1 83 ? -1.268 -10.802 14.699 1.00 83.75 83 ARG A N 1
ATOM 659 C CA . ARG A 1 83 ? -1.532 -11.134 13.297 1.00 83.75 83 ARG A CA 1
ATOM 660 C C . ARG A 1 83 ? -1.109 -9.993 12.382 1.00 83.75 83 ARG A C 1
ATOM 662 O O . ARG A 1 83 ? -1.346 -8.818 12.660 1.00 83.75 83 ARG A O 1
ATOM 669 N N . GLU A 1 84 ? -0.547 -10.376 11.244 1.00 89.38 84 GLU A N 1
ATOM 670 C CA . GLU A 1 84 ? -0.272 -9.489 10.119 1.00 89.38 84 GLU A CA 1
ATOM 671 C C . GLU A 1 84 ? -1.424 -9.594 9.114 1.00 89.38 84 GLU A C 1
ATOM 673 O O . GLU A 1 84 ? -1.668 -10.650 8.528 1.00 89.38 84 GLU A O 1
ATOM 678 N N . ILE A 1 85 ? -2.156 -8.503 8.903 1.00 88.75 85 ILE A N 1
ATOM 679 C CA . ILE A 1 85 ? -3.206 -8.429 7.887 1.00 88.75 85 ILE A CA 1
ATOM 680 C C . ILE A 1 85 ? -2.616 -7.813 6.628 1.00 88.75 85 ILE A C 1
ATOM 682 O O . ILE A 1 85 ? -2.251 -6.640 6.624 1.00 88.75 85 ILE A O 1
ATOM 686 N N . TYR A 1 86 ? -2.579 -8.577 5.539 1.00 89.94 86 TYR A N 1
ATOM 687 C CA . TYR A 1 86 ? -2.126 -8.068 4.249 1.00 89.94 86 TYR A CA 1
ATOM 688 C C . TYR A 1 86 ? -3.038 -6.950 3.733 1.00 89.94 86 TYR A C 1
ATOM 690 O O . TYR A 1 86 ? -4.273 -7.065 3.709 1.00 89.94 86 TYR A O 1
ATOM 698 N N . ILE A 1 87 ? -2.420 -5.840 3.334 1.00 90.81 87 ILE A N 1
ATOM 699 C CA . ILE A 1 87 ? -3.140 -4.631 2.917 1.00 90.81 87 ILE A CA 1
ATOM 700 C C . ILE A 1 87 ? -2.751 -4.142 1.527 1.00 90.81 87 ILE A C 1
ATOM 702 O O . ILE A 1 87 ? -3.456 -3.302 0.971 1.00 90.81 87 ILE A O 1
ATOM 706 N N . GLY A 1 88 ? -1.693 -4.690 0.936 1.00 91.56 88 GLY A N 1
ATOM 707 C CA . GLY A 1 88 ? -1.296 -4.364 -0.425 1.00 91.56 88 GLY A CA 1
ATOM 708 C C . GLY A 1 88 ? 0.191 -4.537 -0.677 1.00 91.56 88 GLY A C 1
ATOM 709 O O . GLY A 1 88 ? 0.954 -4.924 0.210 1.00 91.56 88 GLY A O 1
ATOM 710 N N . LYS A 1 89 ? 0.610 -4.195 -1.893 1.00 92.31 89 LYS A N 1
ATOM 711 C CA . LYS A 1 89 ? 2.001 -4.313 -2.332 1.00 92.31 89 LYS A CA 1
ATOM 712 C C . LYS A 1 89 ? 2.437 -3.176 -3.234 1.00 92.31 89 LYS A C 1
ATOM 714 O O . LYS A 1 89 ? 1.614 -2.494 -3.845 1.00 92.31 89 LYS A O 1
ATOM 719 N N . ALA A 1 90 ? 3.747 -3.014 -3.347 1.00 89.44 90 ALA A N 1
ATOM 720 C CA . ALA A 1 90 ? 4.381 -2.147 -4.322 1.00 89.44 90 ALA A CA 1
ATOM 721 C C . ALA A 1 90 ? 5.515 -2.872 -5.059 1.00 89.44 90 ALA A C 1
ATOM 723 O O . ALA A 1 90 ? 6.178 -3.735 -4.488 1.00 89.44 90 ALA A O 1
ATOM 724 N N . TRP A 1 91 ? 5.738 -2.512 -6.322 1.00 87.19 91 TRP A N 1
ATOM 725 C CA . TRP A 1 91 ? 6.794 -3.078 -7.173 1.00 87.19 91 TRP A CA 1
ATOM 726 C C . TRP A 1 91 ? 7.342 -2.033 -8.153 1.00 87.19 91 TRP A C 1
ATOM 728 O O . TRP A 1 91 ? 6.864 -0.892 -8.186 1.00 87.19 91 TRP A O 1
ATOM 738 N N . GLY A 1 92 ? 8.355 -2.408 -8.941 1.00 81.31 92 GLY A N 1
ATOM 739 C CA . GLY A 1 92 ? 9.092 -1.482 -9.809 1.00 81.31 92 GLY A CA 1
ATOM 740 C C . GLY A 1 92 ? 10.202 -0.710 -9.086 1.00 81.31 92 GLY A C 1
ATOM 741 O O . GLY A 1 92 ? 10.624 0.349 -9.559 1.00 81.31 92 GLY A O 1
ATOM 742 N N . ILE A 1 93 ? 10.657 -1.222 -7.936 1.00 80.19 93 ILE A N 1
ATOM 743 C CA . ILE A 1 93 ? 11.805 -0.718 -7.172 1.00 80.19 93 ILE A CA 1
ATOM 744 C C . ILE A 1 93 ? 13.022 -1.551 -7.569 1.00 80.19 93 ILE A C 1
ATOM 746 O O . ILE A 1 93 ? 12.944 -2.772 -7.600 1.00 80.19 93 ILE A O 1
ATOM 750 N N . THR A 1 94 ? 14.152 -0.917 -7.866 1.00 77.69 94 THR A N 1
ATOM 751 C CA . THR A 1 94 ? 15.383 -1.618 -8.261 1.00 77.69 94 THR A CA 1
ATOM 752 C C . THR A 1 94 ? 16.535 -1.236 -7.344 1.00 77.69 94 THR A C 1
ATOM 754 O O . THR A 1 94 ? 16.778 -0.046 -7.117 1.00 77.69 94 THR A O 1
ATOM 757 N N . LYS A 1 95 ? 17.251 -2.240 -6.837 1.00 67.44 95 LYS A N 1
ATOM 758 C CA . LYS A 1 95 ? 18.500 -2.087 -6.092 1.00 67.44 95 LYS A CA 1
ATOM 759 C C . LYS A 1 95 ? 19.599 -1.593 -7.033 1.00 67.44 95 LYS A C 1
ATOM 761 O O . LYS A 1 95 ? 19.682 -2.016 -8.185 1.00 67.44 95 LYS A O 1
ATOM 766 N N . ASP A 1 96 ? 20.430 -0.685 -6.542 1.00 66.06 96 ASP A N 1
ATOM 767 C CA . ASP A 1 96 ? 21.676 -0.316 -7.200 1.00 66.06 96 ASP A CA 1
ATOM 768 C C . ASP A 1 96 ? 22.645 -1.512 -7.120 1.00 66.06 96 ASP A C 1
ATOM 770 O O . ASP A 1 96 ? 22.859 -2.040 -6.021 1.00 66.06 96 ASP A O 1
ATOM 774 N N . PRO A 1 97 ? 23.259 -1.942 -8.237 1.00 59.75 97 PRO A N 1
ATOM 775 C CA . PRO A 1 97 ? 24.321 -2.947 -8.221 1.00 59.75 97 PRO A CA 1
ATOM 776 C C . PRO A 1 97 ? 25.463 -2.642 -7.235 1.00 59.75 97 PRO A C 1
ATOM 778 O O . PRO A 1 97 ? 26.115 -3.569 -6.763 1.00 59.75 97 PRO A O 1
ATOM 781 N N . ALA A 1 98 ? 25.689 -1.370 -6.885 1.00 63.94 98 ALA A N 1
ATOM 782 C CA . ALA A 1 98 ? 26.697 -0.928 -5.919 1.00 63.94 98 ALA A CA 1
ATOM 783 C C . ALA A 1 98 ? 26.275 -1.057 -4.435 1.00 63.94 98 ALA A C 1
ATOM 785 O O . ALA A 1 98 ? 26.996 -0.598 -3.551 1.00 63.94 98 ALA A O 1
ATOM 786 N N . GLY A 1 99 ? 25.126 -1.677 -4.133 1.00 54.09 99 GLY A N 1
ATOM 787 C CA . GLY A 1 99 ? 24.721 -2.027 -2.763 1.00 54.09 99 GLY A CA 1
ATOM 788 C C . GLY A 1 99 ? 23.749 -1.058 -2.081 1.00 54.09 99 GLY A C 1
ATOM 789 O O . GLY A 1 99 ? 23.375 -1.291 -0.934 1.00 54.09 99 GLY A O 1
ATOM 790 N N . GLY A 1 100 ? 23.292 -0.012 -2.773 1.00 59.66 100 GLY A N 1
ATOM 791 C CA . GLY A 1 100 ? 22.245 0.901 -2.299 1.00 59.66 100 GLY A CA 1
ATOM 792 C C . GLY A 1 100 ? 20.866 0.596 -2.891 1.00 59.66 100 GLY A C 1
ATOM 793 O O . GLY A 1 100 ? 20.732 -0.168 -3.841 1.00 59.66 100 GLY A O 1
ATOM 794 N N . ILE A 1 101 ? 19.814 1.229 -2.373 1.00 57.03 101 ILE A N 1
ATOM 795 C CA . ILE A 1 101 ? 18.571 1.402 -3.136 1.00 57.03 101 ILE A CA 1
ATOM 796 C C . ILE A 1 101 ? 18.815 2.656 -3.989 1.00 57.03 101 ILE A C 1
ATOM 798 O O . ILE A 1 101 ? 19.015 3.727 -3.416 1.00 57.03 101 ILE A O 1
ATOM 802 N N . MET A 1 102 ? 18.869 2.545 -5.329 1.00 56.88 102 MET A N 1
ATOM 803 C CA . MET A 1 102 ? 18.959 3.728 -6.211 1.00 56.88 102 MET A CA 1
ATOM 804 C C . MET A 1 102 ? 17.869 4.744 -5.821 1.00 56.88 102 MET A C 1
ATOM 806 O O . MET A 1 102 ? 16.848 4.326 -5.265 1.00 56.88 102 MET A O 1
ATOM 810 N N . PRO A 1 103 ? 18.002 6.052 -6.129 1.00 54.56 103 PRO A N 1
ATOM 811 C CA . PRO A 1 103 ? 16.913 6.994 -5.890 1.00 54.56 103 PRO A CA 1
ATOM 812 C C . PRO A 1 103 ? 15.647 6.441 -6.543 1.00 54.56 103 PRO A C 1
ATOM 814 O O . PRO A 1 103 ? 15.569 6.312 -7.767 1.00 54.56 103 PRO A O 1
ATOM 817 N N . VAL A 1 104 ? 14.694 6.025 -5.704 1.00 63.38 104 VAL A N 1
ATOM 818 C CA . VAL A 1 104 ? 13.544 5.249 -6.153 1.00 63.38 104 VAL A CA 1
ATOM 819 C C . VAL A 1 104 ? 12.794 6.115 -7.153 1.00 63.38 104 VAL A C 1
ATOM 821 O O . VAL A 1 104 ? 12.224 7.144 -6.784 1.00 63.38 104 VAL A O 1
ATOM 824 N N . ASN A 1 105 ? 12.828 5.744 -8.437 1.00 68.38 105 ASN A N 1
ATOM 825 C CA . ASN A 1 105 ? 12.102 6.491 -9.449 1.00 68.38 105 ASN A CA 1
ATOM 826 C C . ASN A 1 105 ? 10.615 6.276 -9.195 1.00 68.38 105 ASN A C 1
ATOM 828 O O . ASN A 1 105 ? 10.024 5.294 -9.643 1.00 68.38 105 ASN A O 1
ATOM 832 N N . LEU A 1 106 ? 10.017 7.224 -8.478 1.00 67.00 106 LEU A N 1
ATOM 833 C CA . LEU A 1 106 ? 8.632 7.153 -8.041 1.00 67.00 106 LE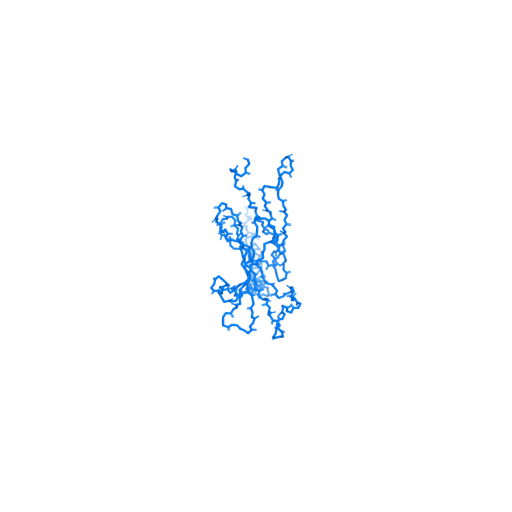U A CA 1
ATOM 834 C C . LEU A 1 106 ? 7.692 6.912 -9.223 1.00 67.00 106 LEU A C 1
ATOM 836 O O . LEU A 1 106 ? 6.742 6.167 -9.069 1.00 67.00 106 LEU A O 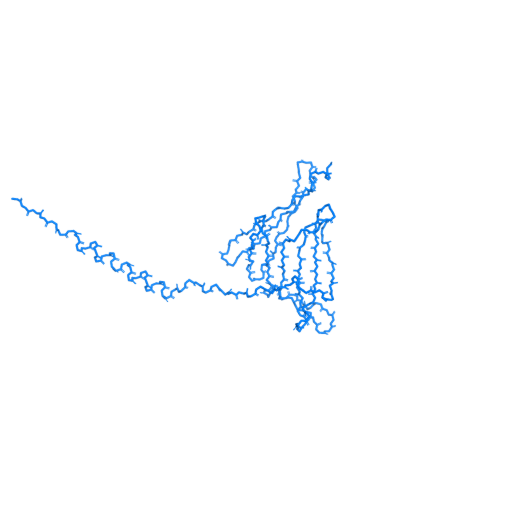1
ATOM 840 N N . LYS A 1 107 ? 7.995 7.414 -10.431 1.00 73.94 107 LYS A N 1
ATOM 841 C CA . LYS A 1 107 ? 7.172 7.188 -11.636 1.00 73.94 107 LYS A CA 1
ATOM 842 C C . LYS A 1 107 ? 7.086 5.713 -12.053 1.00 73.94 107 LYS A C 1
ATOM 844 O O . LYS A 1 107 ? 6.155 5.329 -12.765 1.00 73.94 107 LYS A O 1
ATOM 849 N N . ARG A 1 108 ? 8.057 4.887 -11.656 1.00 77.62 108 ARG A N 1
ATOM 850 C CA . ARG A 1 108 ? 8.096 3.443 -11.936 1.00 77.62 108 ARG A CA 1
ATOM 851 C C . ARG A 1 108 ? 7.440 2.611 -10.849 1.00 77.62 108 ARG A C 1
ATOM 853 O O . ARG A 1 108 ? 6.978 1.520 -11.161 1.00 77.62 108 ARG A O 1
ATOM 860 N N . ILE A 1 109 ? 7.314 3.152 -9.637 1.00 83.06 109 ILE A N 1
ATOM 861 C CA . ILE A 1 109 ? 6.582 2.472 -8.576 1.00 83.06 109 ILE A CA 1
ATOM 862 C C . ILE A 1 109 ? 5.140 2.267 -9.028 1.00 83.06 109 ILE A C 1
ATOM 864 O O . ILE A 1 109 ? 4.480 3.153 -9.594 1.00 83.06 109 ILE A O 1
ATOM 868 N N . ARG A 1 110 ? 4.662 1.060 -8.791 1.00 87.56 110 ARG A N 1
ATOM 869 C CA . ARG A 1 110 ? 3.256 0.697 -8.869 1.00 87.56 110 ARG A CA 1
ATOM 870 C C . ARG A 1 110 ? 2.832 0.228 -7.497 1.00 87.56 110 ARG A C 1
ATOM 872 O O . ARG A 1 110 ? 3.630 -0.370 -6.783 1.00 87.56 110 ARG A O 1
ATOM 879 N N . VAL A 1 111 ? 1.597 0.540 -7.136 1.00 91.00 111 VAL A N 1
ATOM 880 C CA . VAL A 1 111 ? 1.042 0.199 -5.832 1.00 91.00 111 VAL A CA 1
ATOM 881 C C . VAL A 1 111 ? -0.332 -0.404 -6.028 1.00 91.00 111 VAL A C 1
ATOM 883 O O . VAL A 1 111 ? -1.112 0.067 -6.857 1.00 91.00 111 VAL A O 1
ATOM 886 N N . LEU A 1 112 ? -0.617 -1.433 -5.251 1.00 93.31 112 LEU A N 1
ATOM 887 C CA . LEU A 1 112 ? -1.906 -2.084 -5.159 1.00 93.31 112 LEU A CA 1
ATOM 888 C C . LEU A 1 112 ? -2.359 -2.020 -3.706 1.00 93.31 112 LEU A C 1
ATOM 890 O O . LEU A 1 112 ? -1.605 -2.385 -2.806 1.00 93.31 112 LEU A O 1
ATOM 894 N N . LEU A 1 113 ? -3.581 -1.545 -3.492 1.00 93.44 113 LEU A N 1
ATOM 895 C CA . LEU A 1 113 ? -4.246 -1.525 -2.196 1.00 93.44 113 LEU A CA 1
ATOM 896 C C . LEU A 1 113 ? -5.342 -2.591 -2.198 1.00 93.44 113 LEU A C 1
ATOM 898 O O . LEU A 1 113 ? -6.228 -2.560 -3.047 1.00 93.44 113 LEU A O 1
ATOM 902 N N . VAL A 1 114 ? -5.309 -3.511 -1.241 1.00 92.19 114 V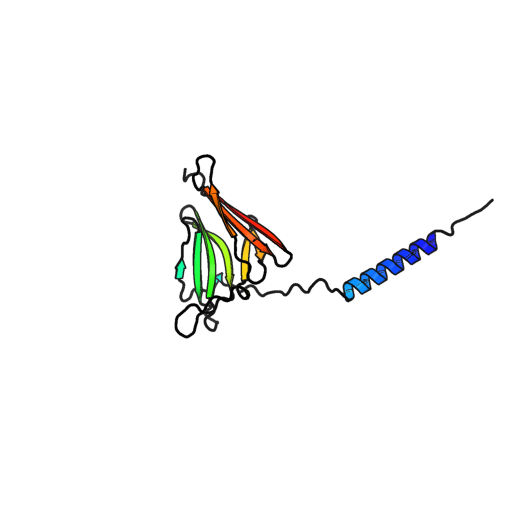AL A N 1
ATOM 903 C CA . VAL A 1 114 ? -6.418 -4.446 -1.012 1.00 92.19 114 VAL A CA 1
ATOM 904 C C . VAL A 1 114 ? -7.484 -3.703 -0.211 1.00 92.19 114 VAL A C 1
ATOM 906 O O . VAL A 1 114 ? -7.157 -3.057 0.778 1.00 92.19 114 VAL A O 1
ATOM 909 N N . LEU A 1 115 ? -8.749 -3.749 -0.603 1.00 91.44 115 LEU A N 1
ATOM 910 C CA . LEU A 1 115 ? -9.857 -3.091 0.093 1.00 91.44 115 LEU A CA 1
ATOM 911 C C . LEU A 1 115 ? -10.435 -3.989 1.193 1.00 91.44 115 LEU A C 1
ATOM 913 O O . LEU A 1 115 ? -10.086 -5.160 1.322 1.00 91.44 115 LEU A O 1
ATOM 917 N N . LYS A 1 116 ? -11.345 -3.441 2.010 1.00 88.31 116 LYS A N 1
ATOM 918 C CA . LYS A 1 116 ? -11.989 -4.190 3.107 1.00 88.31 116 LYS A CA 1
ATOM 919 C C . LYS A 1 116 ? -12.771 -5.416 2.613 1.00 88.31 116 LYS A C 1
ATOM 921 O O . LYS A 1 116 ? -12.859 -6.402 3.331 1.00 88.31 116 LYS A O 1
ATOM 926 N N . ASP A 1 117 ? -13.331 -5.340 1.410 1.00 88.50 117 ASP A N 1
ATOM 927 C CA . ASP A 1 117 ? -14.080 -6.423 0.762 1.00 88.50 117 ASP A CA 1
ATOM 928 C C . ASP A 1 117 ? -13.177 -7.419 0.004 1.00 88.50 117 ASP A C 1
ATOM 930 O O . ASP A 1 117 ? -13.681 -8.305 -0.681 1.00 88.50 117 ASP A O 1
ATOM 934 N N . GLY A 1 118 ? -11.852 -7.279 0.118 1.00 87.56 118 GLY A N 1
ATOM 935 C CA . GLY A 1 118 ? -10.870 -8.133 -0.547 1.00 87.56 118 GLY A CA 1
ATOM 936 C C . GLY A 1 118 ? -10.589 -7.763 -2.002 1.00 87.56 118 GLY A C 1
ATOM 937 O O . GLY A 1 118 ? -9.675 -8.335 -2.591 1.00 87.56 118 GLY A O 1
ATOM 938 N N . ARG A 1 119 ? -11.311 -6.799 -2.594 1.00 90.56 119 ARG A N 1
ATOM 939 C CA . ARG A 1 119 ? -10.995 -6.329 -3.948 1.00 90.56 119 ARG A CA 1
ATOM 940 C C . ARG A 1 119 ? -9.656 -5.615 -3.971 1.00 90.56 119 ARG A C 1
ATOM 942 O O . ARG A 1 119 ? -9.298 -4.906 -3.036 1.00 90.56 119 ARG A O 1
ATOM 949 N N . GLU A 1 120 ? -8.952 -5.739 -5.080 1.00 91.94 120 GLU A N 1
ATOM 950 C CA . GLU A 1 120 ? -7.706 -5.024 -5.310 1.00 91.94 120 GLU A CA 1
ATOM 951 C C . GLU A 1 120 ? -7.975 -3.718 -6.057 1.00 91.94 120 GLU A C 1
ATOM 953 O O . GLU A 1 120 ? -8.750 -3.672 -7.014 1.00 91.94 120 GLU A O 1
ATOM 958 N N . PHE A 1 121 ? -7.328 -2.642 -5.620 1.00 92.75 121 PHE A N 1
ATOM 959 C CA . PHE A 1 121 ? -7.339 -1.357 -6.298 1.00 92.75 121 PHE A CA 1
ATOM 960 C C . PHE A 1 121 ? -5.922 -0.971 -6.701 1.00 92.75 121 PHE A C 1
ATOM 962 O O . PHE A 1 121 ? -5.033 -0.821 -5.858 1.00 92.75 121 PHE A O 1
ATOM 969 N N . GLN A 1 122 ? -5.719 -0.776 -7.999 1.00 92.12 122 GLN A N 1
ATOM 970 C CA . GLN A 1 122 ? -4.431 -0.386 -8.547 1.00 92.12 122 GLN A CA 1
ATOM 971 C C . GLN A 1 122 ? -4.281 1.138 -8.566 1.00 92.12 122 GLN A C 1
ATOM 973 O O . GLN A 1 122 ? -5.105 1.864 -9.124 1.00 92.12 122 GLN A O 1
ATOM 978 N N . GLY A 1 123 ? -3.190 1.627 -7.983 1.00 91.69 123 GLY A N 1
ATOM 979 C CA . GLY A 1 123 ? -2.820 3.034 -8.039 1.00 91.69 123 GLY A CA 1
ATOM 980 C C . GLY A 1 123 ? -2.302 3.450 -9.415 1.00 91.69 123 GLY A C 1
ATOM 981 O O . GLY A 1 123 ? -1.765 2.643 -10.178 1.00 91.69 123 GLY A O 1
ATOM 982 N N . ALA A 1 124 ? -2.410 4.743 -9.716 1.00 90.38 124 ALA A N 1
ATOM 983 C CA . ALA A 1 124 ? -1.775 5.347 -10.880 1.00 90.38 124 ALA A CA 1
ATOM 984 C C . ALA A 1 124 ? -0.253 5.118 -10.871 1.00 90.38 124 ALA A C 1
A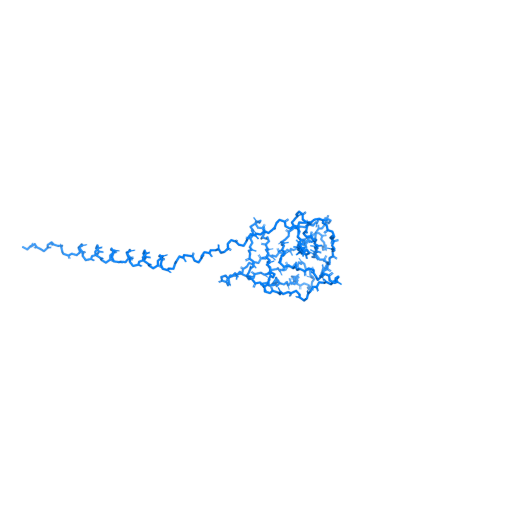TOM 986 O O . ALA A 1 124 ? 0.364 4.879 -9.830 1.00 90.38 124 ALA A O 1
ATOM 987 N N . ALA A 1 125 ? 0.381 5.254 -12.036 1.00 84.56 125 ALA A N 1
ATOM 988 C CA . ALA A 1 125 ? 1.835 5.220 -12.133 1.00 84.56 125 ALA A CA 1
ATOM 989 C C . ALA A 1 125 ? 2.476 6.267 -11.201 1.00 84.56 125 ALA A C 1
ATOM 991 O O . ALA A 1 125 ? 2.229 7.464 -11.334 1.00 84.56 125 ALA A O 1
ATOM 992 N N . GLY A 1 126 ? 3.292 5.805 -10.252 1.00 82.94 126 GLY A N 1
ATOM 993 C CA . GLY A 1 126 ? 3.905 6.636 -9.220 1.00 82.94 126 GLY A CA 1
ATOM 994 C C . GLY A 1 126 ? 2.965 7.239 -8.187 1.00 82.94 126 GLY A C 1
ATOM 995 O O . GLY A 1 126 ? 3.362 8.160 -7.469 1.00 82.94 126 GLY A O 1
ATOM 996 N N . ALA A 1 127 ? 1.746 6.708 -8.076 1.00 85.88 127 ALA A N 1
ATOM 997 C CA . ALA A 1 127 ? 0.881 6.994 -6.949 1.00 85.88 127 ALA A CA 1
ATOM 998 C C . ALA A 1 127 ? 1.562 6.564 -5.645 1.00 85.88 127 ALA A C 1
ATOM 1000 O O . ALA A 1 127 ? 2.102 5.462 -5.530 1.00 85.88 127 ALA A O 1
ATOM 1001 N N . LYS A 1 128 ? 1.510 7.450 -4.653 1.00 85.19 128 LYS A N 1
ATOM 1002 C CA . LYS A 1 128 ? 1.924 7.165 -3.283 1.00 85.19 128 LYS A CA 1
ATOM 1003 C C . LYS A 1 128 ? 0.668 6.969 -2.439 1.00 85.19 128 LYS A C 1
ATOM 1005 O O . LYS A 1 128 ? -0.225 7.812 -2.543 1.00 85.19 128 LYS A O 1
ATOM 1010 N N . PRO A 1 129 ? 0.583 5.915 -1.614 1.00 87.12 129 PRO A N 1
ATOM 1011 C CA . PRO A 1 129 ? -0.456 5.826 -0.605 1.00 87.12 129 PRO A CA 1
ATOM 1012 C C . PRO A 1 129 ? -0.374 7.027 0.333 1.00 87.12 129 PRO A C 1
ATOM 1014 O O . PRO A 1 129 ? 0.675 7.305 0.915 1.00 87.12 129 PRO A O 1
ATOM 1017 N N . GLU A 1 130 ? -1.481 7.739 0.471 1.00 89.94 130 GLU A N 1
ATOM 1018 C CA . GLU A 1 130 ? -1.666 8.736 1.516 1.00 89.94 130 GLU A CA 1
ATOM 1019 C C . GLU A 1 130 ? -2.043 7.990 2.794 1.00 89.94 130 GLU A C 1
ATOM 1021 O O . GLU A 1 130 ? -3.019 7.239 2.801 1.00 89.94 130 GLU A O 1
ATOM 1026 N N . MET A 1 131 ? -1.275 8.185 3.863 1.00 87.25 131 MET A N 1
ATOM 1027 C CA . MET A 1 131 ? -1.539 7.584 5.165 1.00 87.25 131 MET A CA 1
ATOM 1028 C C . MET A 1 131 ? -1.929 8.670 6.160 1.00 87.25 131 MET A C 1
ATOM 1030 O O . MET A 1 131 ? -1.256 9.693 6.277 1.00 87.25 131 MET A O 1
ATOM 1034 N N . THR A 1 132 ? -3.020 8.452 6.883 1.00 88.44 132 THR A N 1
ATOM 1035 C CA . THR A 1 132 ? -3.500 9.362 7.925 1.00 88.44 132 THR A CA 1
ATOM 1036 C C . THR A 1 132 ? -3.873 8.554 9.158 1.00 88.44 132 THR A C 1
ATOM 1038 O O . THR A 1 132 ? -4.577 7.551 9.048 1.00 88.44 132 THR A O 1
ATOM 1041 N N . ALA A 1 133 ? -3.406 8.976 10.330 1.00 86.44 133 ALA A N 1
ATOM 1042 C CA . ALA A 1 133 ? -3.837 8.389 11.592 1.00 86.44 133 ALA A CA 1
ATOM 1043 C C . ALA A 1 133 ? -5.319 8.710 11.849 1.00 86.44 133 ALA A C 1
ATOM 1045 O O . ALA A 1 133 ? -5.796 9.806 11.543 1.00 86.44 133 ALA A O 1
ATOM 1046 N N . VAL A 1 134 ? -6.056 7.741 12.385 1.00 87.44 134 VAL A N 1
ATOM 1047 C CA . VAL A 1 134 ? -7.446 7.918 12.813 1.00 87.44 134 VAL A CA 1
ATOM 1048 C C . VAL A 1 134 ? -7.440 8.064 14.322 1.00 87.44 134 VAL A C 1
ATOM 1050 O O . VAL A 1 134 ? -6.929 7.189 15.012 1.00 87.44 134 VAL A O 1
ATOM 1053 N N . PHE A 1 135 ? -8.017 9.153 14.819 1.00 87.81 135 PHE A N 1
ATOM 1054 C CA . PHE A 1 135 ? -8.083 9.451 16.245 1.00 87.81 135 PHE A CA 1
ATOM 1055 C C . PHE A 1 135 ? -9.519 9.367 16.747 1.00 87.81 135 PHE A C 1
ATOM 1057 O O . PHE A 1 135 ? -10.470 9.632 16.004 1.00 87.81 135 PHE A O 1
ATOM 1064 N N . ASP A 1 136 ? -9.681 8.993 18.008 1.00 86.94 136 ASP A N 1
ATOM 1065 C CA . ASP A 1 136 ? -10.970 9.032 18.677 1.00 86.94 136 ASP A CA 1
ATOM 1066 C C . ASP A 1 136 ? -11.266 10.416 19.283 1.00 86.94 136 ASP A C 1
ATOM 1068 O O . ASP A 1 136 ? -10.522 11.379 19.105 1.00 86.94 136 ASP A O 1
ATOM 1072 N N . LYS A 1 137 ? -12.391 10.544 19.997 1.00 89.94 137 LYS A N 1
ATOM 1073 C CA . LYS A 1 137 ? -12.804 11.825 20.599 1.00 89.94 137 LYS A CA 1
ATOM 1074 C C . LYS A 1 137 ? -11.889 12.298 21.737 1.00 89.94 137 LYS A C 1
ATOM 1076 O O . LYS A 1 137 ? -11.980 13.462 22.114 1.00 89.94 137 LYS A O 1
ATOM 1081 N N . ARG A 1 138 ? -11.085 11.406 22.316 1.00 89.88 138 ARG A N 1
ATOM 1082 C CA . ARG A 1 138 ? -10.126 11.688 23.393 1.00 89.88 138 ARG A CA 1
ATOM 1083 C C . ARG A 1 138 ? -8.749 12.063 22.842 1.00 89.88 138 ARG A C 1
ATOM 1085 O O . ARG A 1 138 ? -7.932 12.579 23.593 1.00 89.88 138 ARG A O 1
ATOM 1092 N N . GLY A 1 139 ? -8.535 11.884 21.537 1.00 85.69 139 GLY A N 1
ATOM 1093 C CA . GLY A 1 139 ? -7.258 12.129 20.872 1.00 85.69 139 GLY A CA 1
ATOM 1094 C C . GLY A 1 139 ? -6.378 10.885 20.785 1.00 85.69 139 GLY A C 1
ATOM 1095 O O . GLY A 1 139 ? -5.243 10.994 20.328 1.00 85.69 139 GLY A O 1
ATOM 1096 N N . ASP A 1 140 ? -6.894 9.715 21.166 1.00 84.75 140 ASP A N 1
ATOM 1097 C CA . ASP A 1 140 ? -6.151 8.461 21.096 1.00 84.75 140 ASP A CA 1
ATOM 1098 C C . ASP A 1 140 ? -6.138 7.952 19.651 1.00 84.75 140 ASP A C 1
ATOM 1100 O O . ASP A 1 140 ? -7.173 7.958 18.972 1.00 84.75 140 ASP A O 1
ATOM 1104 N N . GLN A 1 141 ? -4.975 7.522 19.150 1.00 83.12 141 GLN A N 1
ATOM 1105 C CA . GLN A 1 141 ? -4.881 6.917 17.821 1.00 83.12 141 GLN A CA 1
ATOM 1106 C C . GLN A 1 141 ? -5.534 5.532 17.852 1.00 83.12 141 GLN A C 1
ATOM 1108 O O . GLN A 1 141 ? -5.079 4.631 18.544 1.00 83.12 141 GLN A O 1
ATOM 1113 N N . ILE A 1 142 ? -6.582 5.351 17.054 1.00 83.75 142 ILE A N 1
ATOM 1114 C CA . ILE A 1 142 ? -7.392 4.127 17.001 1.00 83.75 142 ILE A CA 1
ATOM 1115 C C . ILE A 1 142 ? -7.391 3.476 15.623 1.00 83.75 142 ILE A C 1
ATOM 1117 O O . ILE A 1 142 ? -8.267 2.672 15.313 1.00 83.75 142 ILE A O 1
ATOM 1121 N N . GLY A 1 143 ? -6.459 3.849 14.753 1.00 86.00 143 GLY A N 1
ATOM 1122 C CA . GLY A 1 143 ? -6.363 3.253 13.433 1.00 86.00 143 GLY A CA 1
ATOM 1123 C C . GLY A 1 143 ? -5.564 4.068 12.438 1.00 86.00 143 GLY A C 1
ATOM 1124 O O . GLY A 1 143 ? -4.952 5.091 12.757 1.00 86.00 143 GLY A O 1
ATOM 1125 N N . ILE A 1 144 ? -5.600 3.596 11.200 1.00 87.38 144 ILE A N 1
ATOM 1126 C CA . ILE A 1 144 ? -4.975 4.223 10.045 1.00 87.38 144 ILE A CA 1
ATOM 1127 C C . ILE A 1 144 ? -5.9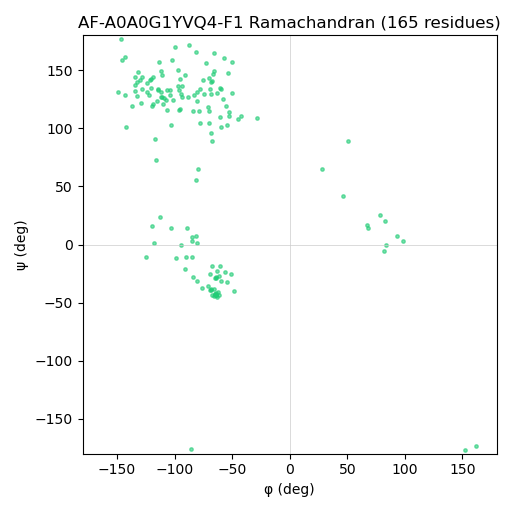47 4.228 8.869 1.00 87.38 144 ILE A C 1
ATOM 1129 O O . ILE A 1 144 ? -6.713 3.290 8.642 1.00 87.38 144 ILE A O 1
ATOM 1133 N N . LYS A 1 145 ? -5.896 5.297 8.090 1.00 90.62 145 LYS A N 1
ATOM 1134 C CA . LYS A 1 145 ? -6.616 5.464 6.838 1.00 90.62 145 LYS A CA 1
ATOM 1135 C C . LYS A 1 145 ? -5.597 5.566 5.718 1.00 90.62 145 LYS A C 1
ATOM 1137 O O . LYS A 1 145 ? -4.721 6.426 5.750 1.00 90.62 145 LYS A O 1
ATOM 1142 N N . LEU A 1 146 ? -5.727 4.682 4.739 1.00 92.19 146 LEU A N 1
ATOM 1143 C CA . LEU A 1 146 ? -4.951 4.685 3.509 1.00 92.19 146 LEU A CA 1
ATOM 1144 C C . LEU A 1 146 ? -5.830 5.161 2.365 1.00 92.19 146 LEU A C 1
ATOM 1146 O O . LEU A 1 146 ? -6.945 4.664 2.201 1.00 92.19 146 LEU A O 1
ATOM 1150 N N . ARG A 1 147 ? -5.319 6.082 1.553 1.00 94.94 147 ARG A N 1
ATOM 1151 C CA . ARG A 1 147 ? -5.942 6.478 0.288 1.00 94.94 147 ARG A CA 1
ATOM 1152 C C . ARG A 1 147 ? -4.962 6.295 -0.855 1.00 94.94 147 ARG A C 1
ATOM 1154 O O . ARG A 1 147 ? -3.783 6.615 -0.728 1.00 94.94 147 ARG A O 1
ATOM 1161 N N . LEU A 1 148 ? -5.453 5.785 -1.977 1.00 95.06 148 LEU A N 1
ATOM 1162 C CA . LEU A 1 148 ? -4.652 5.568 -3.176 1.00 95.06 148 LEU A CA 1
ATOM 1163 C C . LEU A 1 148 ? -5.390 6.119 -4.392 1.00 95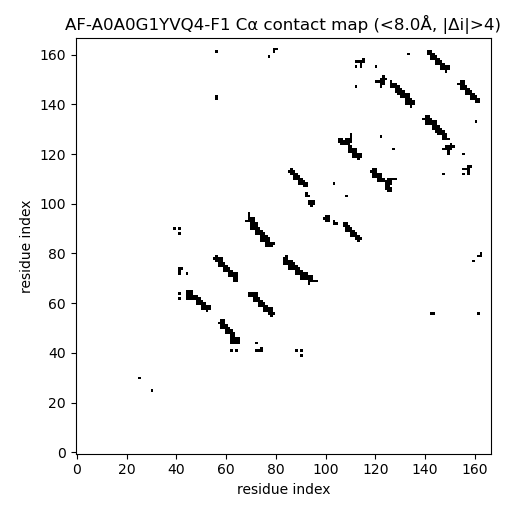.06 148 LEU A C 1
ATOM 1165 O O . LEU A 1 148 ? -6.552 5.789 -4.622 1.00 95.06 148 LEU A O 1
ATOM 1169 N N . ARG A 1 149 ? -4.705 6.959 -5.169 1.00 95.25 149 ARG A N 1
ATOM 1170 C CA . ARG A 1 149 ? -5.241 7.538 -6.404 1.00 95.25 149 ARG A CA 1
ATOM 1171 C C . ARG A 1 149 ? -5.069 6.570 -7.574 1.00 95.25 149 ARG A C 1
ATOM 1173 O O . ARG A 1 149 ? -3.951 6.117 -7.816 1.00 95.25 149 ARG A O 1
ATOM 1180 N N . GLY A 1 150 ? -6.145 6.302 -8.308 1.00 92.69 150 GLY A N 1
ATOM 1181 C CA . GLY A 1 150 ? -6.168 5.524 -9.548 1.00 92.69 150 GLY A CA 1
ATOM 1182 C C . GLY A 1 150 ? -5.768 6.344 -10.780 1.00 92.69 150 GLY A C 1
ATOM 1183 O O . GLY A 1 150 ? -5.699 7.576 -10.741 1.00 92.69 150 GLY A O 1
ATOM 1184 N N . ALA A 1 151 ? -5.477 5.661 -11.890 1.00 88.75 151 ALA A N 1
ATOM 1185 C CA . ALA A 1 151 ? -5.034 6.297 -13.139 1.00 88.75 151 ALA A CA 1
ATOM 1186 C C . ALA A 1 151 ? -6.107 7.193 -13.786 1.00 88.75 151 ALA A C 1
ATOM 1188 O O . ALA A 1 151 ? -5.777 8.190 -14.422 1.00 88.75 151 ALA A O 1
ATOM 1189 N N . ASP A 1 152 ? -7.380 6.868 -13.570 1.00 88.50 152 ASP A N 1
ATOM 1190 C CA . ASP A 1 152 ? -8.561 7.622 -14.006 1.00 88.50 152 ASP A CA 1
ATOM 1191 C C . ASP A 1 152 ? -8.892 8.820 -13.093 1.00 88.50 152 ASP A C 1
ATOM 1193 O O . ASP A 1 152 ? -9.867 9.533 -13.319 1.00 88.50 152 ASP A O 1
ATOM 1197 N N . GLY A 1 153 ? -8.089 9.058 -12.050 1.00 88.75 153 GLY A N 1
ATOM 1198 C CA . GLY A 1 153 ? -8.334 10.099 -11.054 1.00 88.75 153 GLY A CA 1
ATOM 1199 C C . GLY A 1 153 ? -9.286 9.689 -9.930 1.00 88.75 153 GLY A C 1
ATOM 1200 O O . GLY A 1 153 ? -9.497 10.493 -9.020 1.00 88.75 153 GLY A O 1
ATOM 1201 N N . SER A 1 154 ? -9.811 8.461 -9.947 1.00 92.69 154 SER A N 1
ATOM 1202 C CA . SER A 1 154 ? -10.569 7.904 -8.827 1.00 92.69 154 SER A CA 1
ATOM 1203 C C . SER A 1 154 ? -9.684 7.712 -7.592 1.00 92.69 154 SER A C 1
ATOM 1205 O O . SER A 1 154 ? -8.451 7.743 -7.659 1.00 92.69 154 SER A O 1
ATOM 1207 N N . TYR A 1 155 ? -10.320 7.513 -6.440 1.00 94.44 155 TYR A N 1
ATOM 1208 C CA . TYR A 1 155 ? -9.632 7.212 -5.192 1.00 94.44 155 TYR A CA 1
ATOM 1209 C C . TYR A 1 155 ? -10.230 5.969 -4.553 1.00 94.44 155 TYR A C 1
ATOM 1211 O O . TYR A 1 155 ? -11.447 5.865 -4.398 1.00 94.44 155 TYR A O 1
ATOM 1219 N N . ALA A 1 156 ? -9.352 5.075 -4.116 1.00 94.81 156 ALA A N 1
ATOM 1220 C CA . ALA A 1 156 ? -9.689 4.045 -3.156 1.00 94.81 156 ALA A CA 1
ATOM 1221 C C . ALA A 1 156 ? -9.288 4.465 -1.752 1.00 94.81 156 ALA A C 1
ATOM 1223 O O . ALA A 1 156 ? -8.300 5.176 -1.551 1.00 94.81 156 ALA A O 1
ATOM 1224 N N . GLU A 1 157 ? -10.040 3.966 -0.781 1.00 94.56 157 GLU A N 1
ATOM 1225 C CA . GLU A 1 157 ? -9.795 4.194 0.629 1.00 94.56 157 GLU A CA 1
ATOM 1226 C C . GLU A 1 157 ? -9.918 2.887 1.409 1.00 94.56 157 GLU A C 1
ATOM 1228 O O . GLU A 1 157 ? -10.853 2.109 1.204 1.00 94.56 157 GLU A O 1
ATOM 1233 N N . ARG A 1 158 ? -8.984 2.666 2.335 1.00 91.19 158 ARG A N 1
ATOM 1234 C CA . ARG A 1 158 ? -9.055 1.600 3.331 1.00 91.19 158 ARG A CA 1
ATOM 1235 C C . ARG A 1 158 ? -8.802 2.188 4.710 1.00 91.19 158 ARG A C 1
ATOM 1237 O O . ARG A 1 158 ? -7.736 2.740 4.962 1.00 91.19 158 ARG A O 1
ATOM 1244 N N . VAL A 1 159 ? -9.764 2.017 5.608 1.00 89.25 159 VAL A N 1
ATOM 1245 C CA . VAL A 1 159 ? -9.610 2.337 7.029 1.00 89.25 159 VAL A CA 1
ATOM 1246 C C . VAL A 1 159 ? -9.419 1.039 7.804 1.00 89.25 159 VAL A C 1
ATOM 1248 O O . VAL A 1 159 ? -10.192 0.094 7.635 1.00 89.25 159 VAL A O 1
ATOM 1251 N N . MET A 1 160 ? -8.380 0.989 8.628 1.00 88.19 160 MET A N 1
ATOM 1252 C CA . MET A 1 160 ? -8.064 -0.117 9.527 1.00 88.19 160 MET A CA 1
ATOM 1253 C C . MET A 1 160 ? -8.068 0.434 10.945 1.00 88.19 160 MET A C 1
ATOM 1255 O O . MET A 1 160 ? -7.321 1.362 11.240 1.00 88.19 160 MET A O 1
ATOM 1259 N N . MET A 1 161 ? -8.947 -0.098 11.787 1.00 84.19 161 MET A N 1
ATOM 1260 C CA . MET A 1 161 ? -9.081 0.322 13.178 1.00 84.19 161 MET A CA 1
ATOM 1261 C C . MET A 1 161 ? -8.265 -0.610 14.070 1.00 84.19 161 MET A C 1
ATOM 1263 O O . MET A 1 161 ? -8.268 -1.816 13.815 1.00 84.19 161 MET A O 1
ATOM 1267 N N . ALA A 1 162 ? -7.634 -0.044 15.100 1.00 72.62 162 ALA A N 1
ATOM 1268 C CA . ALA A 1 162 ? -7.091 -0.780 16.238 1.00 72.62 162 ALA A CA 1
ATOM 1269 C C . ALA A 1 162 ? -8.186 -1.656 16.852 1.00 72.62 162 ALA A C 1
ATOM 1271 O O . ALA A 1 162 ? -9.377 -1.318 16.789 1.00 72.62 162 ALA A O 1
ATOM 1272 N N . ASP A 1 163 ? -7.794 -2.809 17.381 1.00 66.69 163 ASP A N 1
ATOM 1273 C CA . ASP A 1 163 ? -8.766 -3.790 17.846 1.00 66.69 163 ASP A CA 1
ATOM 1274 C C . ASP A 1 163 ? -9.469 -3.222 19.101 1.00 66.69 163 ASP A C 1
ATOM 1276 O O . ASP A 1 163 ? -8.791 -2.692 19.980 1.00 66.69 163 ASP A O 1
ATOM 1280 N N . PRO A 1 164 ? -10.810 -3.283 19.241 1.00 54.31 164 PRO A N 1
ATOM 1281 C CA . PRO A 1 164 ? -11.529 -2.567 20.306 1.00 54.31 164 PRO A CA 1
ATOM 1282 C C . PRO A 1 164 ? -11.140 -2.947 21.742 1.00 54.31 164 PRO A C 1
ATOM 1284 O O . PRO A 1 164 ? -11.446 -2.194 22.661 1.00 54.31 164 PRO A O 1
ATOM 1287 N N . GLU A 1 165 ? -10.502 -4.104 21.934 1.00 53.12 165 GLU A N 1
ATOM 1288 C CA . GLU A 1 165 ? -10.017 -4.579 23.240 1.00 53.12 165 GLU A CA 1
ATOM 1289 C C . GLU A 1 165 ? -8.626 -4.018 23.610 1.00 53.12 165 GLU A C 1
ATOM 1291 O O . GLU A 1 165 ? -8.084 -4.388 24.644 1.00 53.12 165 GLU A O 1
ATOM 1296 N N . GLU A 1 166 ? -8.037 -3.144 22.785 1.00 49.41 166 GLU A N 1
ATOM 1297 C CA . GLU A 1 166 ? -6.786 -2.411 23.067 1.00 49.41 166 GLU A CA 1
ATOM 1298 C C . GLU A 1 166 ? -7.039 -1.062 23.784 1.00 49.41 166 GLU A C 1
ATOM 1300 O O . GLU A 1 166 ? -6.148 -0.217 23.849 1.00 49.41 166 GLU A O 1
ATOM 1305 N N . ARG A 1 167 ? -8.255 -0.848 24.313 1.00 47.06 167 ARG A N 1
ATOM 1306 C CA . ARG A 1 167 ? -8.664 0.344 25.077 1.00 47.06 167 ARG A CA 1
ATOM 1307 C C . ARG A 1 167 ? -8.827 0.076 26.566 1.00 47.06 167 ARG A C 1
ATOM 1309 O O . ARG A 1 167 ? -9.444 -0.957 26.906 1.00 47.06 167 ARG A O 1
#

Foldseek 3Di:
DDDDDPDPPVVVVVVVVVVVVVVVVCVVCVPPPPPPPPDDPLVPQDAPWDWDDPDDQKIKIWGFDPVDPAWIKIWIFGDADNDTHTFWIKTQFGADPVGHRPPGPLQRIKIWTQAPVRDIDTAHRSWDWDKDFDADPVRHGFWIKTWGAHNVRDIDIHIDGHDPVVD

pLDDT: mean 76.34, std 15.42, range [37.94, 95.25]

Sequence (167 aa):
MHRRTRCGGYLMLVMLVMSVTTLLYLRQHPASEAHQVTVPDVERWTEDCGEFQPIEFFLLKFCANPDGKGEIGVRGFYLTKGREIYIGKAWGITKDPAGGIMPVNLKRIRVLLVLKDGREFQGAAGAKPEMTAVFDKRGDQIGIKLRLRGADGSYAERVMMADPEER

Mean predicted aligned error: 13.46 Å